Protein AF-A0A958XFD0-F1 (afdb_monomer)

Radius of gyration: 16.68 Å; Cα contacts (8 Å, |Δi|>4): 26; chains: 1; bounding box: 38×34×44 Å

Foldseek 3Di:
DDDDDPVRDDDDDDPDCPCVVVVVCVVVCPVVVLVVVVVPDPDDQPDADPDDGGPVLVVVLVVVCVVQVVQQVVCVVVVPPDGDDDDPVSVVSPD

Secondary structure (DSSP, 8-state):
-PPPPGGG---PPPSSSTTHHHHHHHHHTHHHHHHHHHTT--S-TT---SSS--HHHHHHHHHHHHHHHHHHHHHHHHT-SSPPPP-TT-GGGT-

pLDDT: mean 86.99, std 9.72, range [58.16, 98.19]

Sequence (95 aa):
MKRTKWFERQFPAIADNGLFPGILERLEGTPARLNGKFEKFQVNVLVRPEEGWSLHKEIGHLLDLEPLWFARAKQIMEGEQDLIPADLSNKKTHE

Structure (mmCIF, N/CA/C/O backbone):
data_AF-A0A958XFD0-F1
#
_entry.id   AF-A0A958XFD0-F1
#
loop_
_atom_site.group_PDB
_atom_site.id
_atom_site.type_symbol
_atom_site.label_atom_id
_atom_site.label_alt_id
_atom_site.label_comp_id
_atom_site.label_asym_id
_atom_site.label_entity_id
_atom_site.label_seq_id
_atom_site.pdbx_PDB_ins_code
_atom_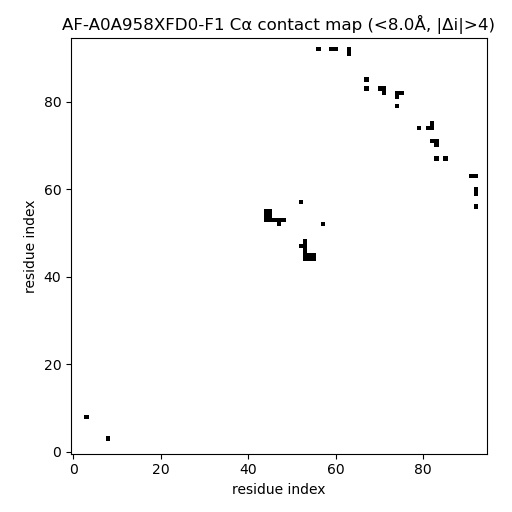site.Cartn_x
_atom_site.Cartn_y
_atom_site.Cartn_z
_atom_site.occupancy
_atom_site.B_iso_or_equiv
_atom_site.auth_seq_id
_atom_site.auth_comp_id
_atom_site.auth_asym_id
_atom_site.auth_atom_id
_atom_site.pdbx_PDB_model_num
ATOM 1 N N . MET A 1 1 ? 13.128 18.110 -6.234 1.00 79.00 1 MET A N 1
ATOM 2 C CA . MET A 1 1 ? 12.312 18.192 -4.997 1.00 79.00 1 MET A CA 1
ATOM 3 C C . MET A 1 1 ? 12.841 17.202 -3.973 1.00 79.00 1 MET A C 1
ATOM 5 O O . MET A 1 1 ? 13.041 16.047 -4.330 1.00 79.00 1 MET A O 1
ATOM 9 N N . LYS A 1 2 ? 13.043 17.630 -2.722 1.00 88.56 2 LYS A N 1
ATOM 10 C CA . LYS A 1 2 ? 13.339 16.725 -1.600 1.00 88.56 2 LYS A CA 1
ATOM 11 C C . LYS A 1 2 ? 12.069 15.939 -1.251 1.00 88.56 2 LYS A C 1
ATOM 13 O O . LYS A 1 2 ? 11.011 16.542 -1.106 1.00 88.56 2 LYS A O 1
ATOM 18 N N . ARG A 1 3 ? 12.156 14.610 -1.159 1.00 89.25 3 ARG A N 1
ATOM 19 C CA . ARG A 1 3 ? 11.033 13.738 -0.771 1.00 89.25 3 ARG A CA 1
ATOM 20 C C . ARG A 1 3 ? 11.172 13.357 0.704 1.00 89.25 3 ARG A C 1
ATOM 22 O O . ARG A 1 3 ? 12.258 12.969 1.121 1.00 89.25 3 ARG A O 1
ATOM 29 N N . THR A 1 4 ? 10.090 13.446 1.474 1.00 94.19 4 THR A N 1
ATOM 30 C CA . THR A 1 4 ? 10.037 12.941 2.858 1.00 94.19 4 THR A CA 1
ATOM 31 C C . THR A 1 4 ? 10.083 11.416 2.852 1.00 94.19 4 THR A C 1
ATOM 33 O O . THR A 1 4 ? 9.340 10.791 2.079 1.00 94.19 4 THR A O 1
ATOM 36 N N . LYS A 1 5 ? 10.934 10.816 3.697 1.00 92.31 5 LYS A N 1
ATOM 3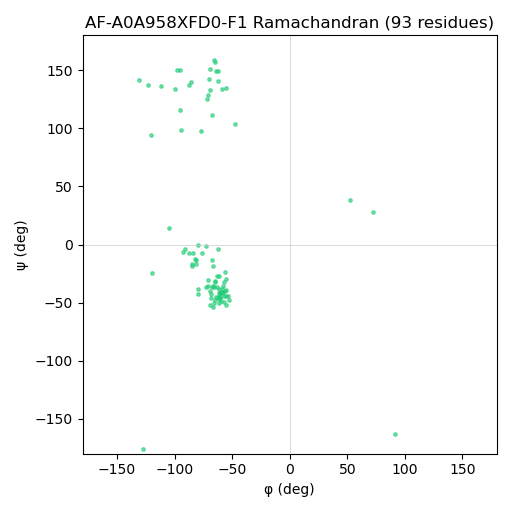7 C CA . LYS A 1 5 ? 11.000 9.353 3.825 1.00 92.31 5 LYS A CA 1
ATOM 38 C C . LYS A 1 5 ? 9.668 8.813 4.326 1.00 92.31 5 LYS A 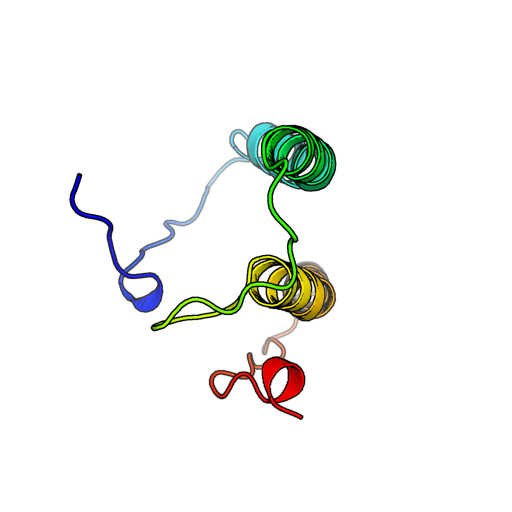C 1
ATOM 40 O O . LYS A 1 5 ? 8.968 9.491 5.069 1.00 92.31 5 LYS A O 1
ATOM 45 N N . TRP A 1 6 ? 9.324 7.590 3.933 1.00 87.19 6 TRP A N 1
ATOM 46 C CA . TRP A 1 6 ? 8.024 6.993 4.249 1.00 87.19 6 TRP A CA 1
ATOM 47 C C . TRP A 1 6 ? 7.715 6.982 5.753 1.00 87.19 6 TRP A C 1
ATOM 49 O O . TRP A 1 6 ? 6.697 7.531 6.157 1.00 87.19 6 TRP A O 1
ATOM 59 N N . PHE A 1 7 ? 8.635 6.468 6.575 1.00 90.06 7 PHE A N 1
ATOM 60 C CA . PHE A 1 7 ? 8.493 6.417 8.039 1.00 90.06 7 PHE A CA 1
ATOM 61 C C . PHE A 1 7 ? 8.524 7.786 8.731 1.00 90.06 7 PHE A C 1
ATOM 63 O O . PHE A 1 7 ? 8.175 7.888 9.899 1.00 90.06 7 PHE A O 1
ATOM 70 N N . GLU A 1 8 ? 8.938 8.838 8.025 1.00 95.50 8 GLU A N 1
ATOM 71 C CA . GLU A 1 8 ? 8.935 10.210 8.539 1.00 95.50 8 GLU A CA 1
ATOM 72 C C . GLU A 1 8 ? 7.627 10.946 8.176 1.00 95.50 8 GLU A C 1
ATOM 74 O O . GLU A 1 8 ? 7.407 12.073 8.623 1.00 95.50 8 GLU A O 1
ATOM 79 N N . ARG A 1 9 ? 6.746 10.346 7.357 1.00 93.94 9 ARG A N 1
ATOM 80 C CA . ARG A 1 9 ? 5.467 10.960 6.971 1.00 93.94 9 ARG A CA 1
ATOM 81 C C . ARG A 1 9 ? 4.502 11.000 8.149 1.00 93.94 9 ARG A C 1
ATOM 83 O O . ARG A 1 9 ? 4.402 10.055 8.919 1.00 93.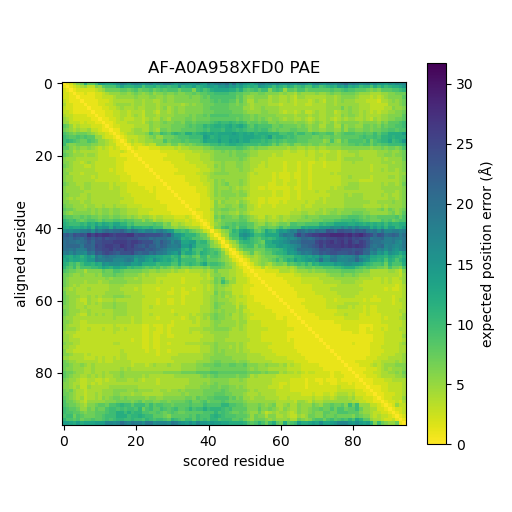94 9 ARG A O 1
ATOM 90 N N . GLN A 1 10 ? 3.751 12.093 8.223 1.00 92.75 10 GLN A N 1
ATOM 91 C CA . GLN A 1 10 ? 2.680 12.295 9.191 1.00 92.75 10 GLN A CA 1
ATOM 92 C C . GLN A 1 10 ? 1.341 12.305 8.454 1.00 92.75 10 GLN A C 1
ATOM 94 O O . GLN A 1 10 ? 1.223 12.929 7.397 1.00 92.75 10 GLN A O 1
ATOM 99 N N . PHE A 1 11 ? 0.347 11.618 9.014 1.00 87.88 11 PHE A N 1
ATOM 100 C CA . PHE A 1 11 ? -1.006 11.529 8.470 1.00 87.88 11 PHE A CA 1
ATOM 101 C C . PHE A 1 11 ? -1.977 12.082 9.519 1.00 87.88 11 PHE A C 1
ATOM 103 O O . PHE A 1 11 ? -2.338 11.355 10.444 1.00 87.88 11 PHE A O 1
ATOM 110 N N . PRO A 1 12 ? -2.341 13.376 9.449 1.00 89.19 12 PRO A N 1
ATOM 111 C CA . PRO A 1 12 ? -3.297 13.945 10.390 1.00 89.19 12 PRO A CA 1
ATOM 112 C C . PRO A 1 12 ? -4.664 13.271 10.229 1.00 89.19 12 PRO A C 1
ATOM 114 O O . PRO A 1 12 ? -5.028 12.850 9.129 1.00 89.19 12 PRO A O 1
ATOM 117 N N . ALA A 1 13 ? -5.423 13.189 11.323 1.00 85.75 13 ALA A N 1
ATOM 118 C CA . ALA A 1 13 ? -6.791 12.691 11.279 1.00 85.75 13 ALA A CA 1
ATOM 119 C C . ALA A 1 13 ? -7.638 13.554 10.330 1.00 85.75 13 ALA A C 1
ATOM 121 O O . ALA A 1 13 ? -7.578 14.785 10.373 1.00 85.75 13 ALA A O 1
ATOM 122 N N . ILE A 1 14 ? -8.420 12.899 9.476 1.00 85.38 14 ILE A N 1
ATOM 123 C CA . ILE A 1 14 ? -9.345 13.562 8.558 1.00 85.38 14 ILE A CA 1
ATOM 124 C C . ILE A 1 14 ? -10.707 13.570 9.253 1.00 85.38 14 ILE A C 1
ATOM 126 O O . ILE A 1 14 ? -11.248 12.514 9.568 1.00 85.38 14 ILE A O 1
ATOM 130 N N . ALA A 1 15 ? -11.215 14.764 9.557 1.00 87.00 15 ALA A N 1
ATOM 131 C CA . ALA A 1 15 ? -12.455 14.944 10.315 1.00 87.00 15 ALA A CA 1
ATOM 132 C C . ALA A 1 15 ? -13.723 14.821 9.450 1.00 87.00 15 ALA A C 1
ATOM 134 O O . ALA A 1 15 ? -14.826 14.736 9.982 1.00 87.00 15 ALA A O 1
ATOM 135 N N . ASP A 1 16 ? -13.565 14.823 8.127 1.00 90.31 16 ASP A N 1
ATOM 136 C CA . ASP A 1 16 ? -14.633 14.667 7.147 1.00 90.31 16 ASP A CA 1
ATOM 137 C C . ASP A 1 16 ? -14.306 13.547 6.144 1.00 90.31 16 ASP A C 1
ATOM 139 O O . ASP A 1 16 ? -13.301 12.843 6.251 1.00 90.31 16 ASP A O 1
ATOM 143 N N . ASN A 1 17 ? -15.174 13.365 5.154 1.00 85.75 17 ASN A N 1
ATOM 144 C CA . ASN A 1 17 ? -14.965 12.433 4.050 1.00 85.75 17 ASN A CA 1
ATOM 145 C C . ASN A 1 17 ? -14.589 13.136 2.733 1.00 85.75 17 ASN A C 1
ATOM 147 O O . ASN A 1 17 ? -14.610 12.498 1.680 1.00 85.75 17 ASN A O 1
ATOM 151 N N . GLY A 1 18 ? -14.217 14.420 2.758 1.00 88.56 18 GLY A N 1
ATOM 152 C CA . GLY A 1 18 ? -13.983 15.221 1.553 1.00 88.56 18 GLY A CA 1
ATOM 153 C C . GLY A 1 18 ? -12.825 14.706 0.693 1.00 88.56 18 GLY A C 1
ATOM 154 O O . GLY A 1 18 ? -12.833 14.855 -0.527 1.00 88.56 18 GLY A O 1
ATOM 155 N N . LEU A 1 19 ? -11.848 14.035 1.311 1.00 89.06 19 LEU A N 1
ATOM 156 C CA . LEU A 1 19 ? -10.712 13.424 0.613 1.00 89.06 19 LEU A CA 1
ATOM 157 C C . LEU A 1 19 ? -11.009 12.023 0.064 1.00 89.06 19 LEU A C 1
ATOM 159 O O . LEU A 1 19 ? -10.267 11.537 -0.792 1.00 89.06 19 LEU A O 1
ATOM 163 N N . PHE A 1 20 ? -12.069 11.364 0.541 1.00 89.62 20 PHE A N 1
ATOM 164 C CA . PHE A 1 20 ? -12.338 9.962 0.230 1.00 89.62 20 PHE A CA 1
ATOM 165 C C . PHE A 1 20 ? -12.545 9.701 -1.272 1.00 89.62 20 PHE A C 1
ATOM 167 O O . PHE A 1 20 ? -11.866 8.811 -1.789 1.00 89.62 20 PHE A O 1
ATOM 174 N N . PRO A 1 21 ? -13.352 10.490 -2.017 1.00 94.12 21 PRO A N 1
ATOM 175 C CA . PRO A 1 21 ? -13.514 10.281 -3.458 1.00 94.12 21 PRO A CA 1
ATOM 176 C C . PRO A 1 21 ? -12.185 10.355 -4.220 1.00 94.12 21 PRO A C 1
ATOM 178 O O . PRO A 1 21 ? -11.906 9.514 -5.069 1.00 94.12 21 PRO A O 1
ATOM 181 N N . GLY A 1 22 ? -11.320 11.310 -3.862 1.00 94.56 22 GLY A N 1
ATOM 182 C CA . GLY A 1 22 ? -10.011 11.466 -4.497 1.00 94.56 22 GLY A CA 1
ATOM 183 C C . GLY A 1 22 ? -9.024 10.350 -4.143 1.00 94.56 22 GLY A C 1
ATOM 184 O O . GLY A 1 22 ? -8.169 10.000 -4.955 1.00 94.56 22 GLY A O 1
ATOM 185 N N . ILE A 1 23 ? -9.118 9.765 -2.946 1.00 90.75 23 ILE A N 1
ATOM 186 C CA . ILE A 1 23 ? -8.333 8.576 -2.581 1.00 90.75 23 ILE A CA 1
ATOM 187 C C . ILE A 1 23 ? -8.807 7.373 -3.399 1.00 90.75 23 ILE A C 1
ATOM 189 O O . ILE A 1 23 ? -7.970 6.667 -3.963 1.00 90.75 23 ILE A O 1
ATOM 193 N N . LEU A 1 24 ? -10.123 7.177 -3.505 1.00 93.06 24 LEU A N 1
ATOM 194 C CA . LEU A 1 24 ? -10.718 6.071 -4.248 1.00 93.06 24 LEU A CA 1
ATOM 195 C C . LEU A 1 24 ? -10.347 6.129 -5.735 1.00 93.06 24 LEU A C 1
ATOM 197 O O . LEU A 1 24 ? -9.768 5.178 -6.249 1.00 93.06 24 LEU A O 1
ATOM 201 N N . GLU A 1 25 ? -10.529 7.278 -6.390 1.00 96.88 25 GLU A N 1
ATOM 202 C CA . GLU A 1 25 ? -10.143 7.480 -7.797 1.00 96.88 25 GLU A CA 1
ATOM 203 C C . GLU A 1 25 ? -8.637 7.225 -8.022 1.00 96.88 25 GLU A C 1
ATOM 205 O O . GLU A 1 25 ? -8.182 6.695 -9.049 1.00 96.88 25 GLU A O 1
ATOM 210 N N . ARG A 1 26 ? -7.806 7.588 -7.036 1.00 94.50 26 ARG A N 1
ATOM 211 C CA . ARG A 1 26 ? -6.366 7.332 -7.096 1.00 94.50 26 ARG A CA 1
ATOM 212 C C . ARG A 1 26 ? -6.030 5.849 -6.979 1.00 94.50 26 ARG A C 1
ATOM 214 O O . ARG A 1 26 ? -5.138 5.400 -7.701 1.00 94.50 26 ARG A O 1
ATOM 221 N N . LEU A 1 27 ? -6.722 5.107 -6.121 1.00 92.75 27 LEU A N 1
ATOM 222 C CA . LEU A 1 27 ? -6.560 3.660 -6.007 1.00 92.75 27 LEU A CA 1
ATOM 223 C C . LEU A 1 27 ? -7.039 2.968 -7.289 1.00 92.75 27 LEU A C 1
ATOM 225 O O . LEU A 1 27 ? -6.237 2.302 -7.943 1.00 92.75 27 LEU A O 1
ATOM 229 N N . GLU A 1 28 ? -8.273 3.237 -7.717 1.00 94.19 28 GLU A N 1
ATOM 230 C CA . GLU A 1 28 ? -8.901 2.638 -8.903 1.00 94.19 28 GLU A CA 1
ATOM 231 C C . GLU A 1 28 ? -8.122 2.905 -10.194 1.00 94.19 28 GLU A C 1
ATOM 233 O O . GLU A 1 28 ? -7.973 2.022 -11.034 1.00 94.19 28 GLU A O 1
ATOM 238 N N . GLY A 1 29 ? -7.560 4.105 -10.359 1.00 96.00 29 GLY A N 1
ATOM 239 C CA . GLY A 1 29 ? -6.773 4.436 -11.548 1.00 96.00 29 GLY A CA 1
ATOM 240 C C . GLY A 1 29 ? -5.332 3.903 -11.536 1.00 96.00 29 GLY A C 1
ATOM 241 O O . GLY A 1 29 ? -4.579 4.181 -12.473 1.00 96.00 29 GLY A O 1
ATOM 242 N N . THR A 1 30 ? -4.889 3.198 -10.487 1.00 92.69 30 THR A N 1
ATOM 243 C CA . THR A 1 30 ? -3.511 2.672 -10.395 1.00 92.69 30 THR A CA 1
ATOM 244 C C . THR A 1 30 ? -3.171 1.703 -11.533 1.00 92.69 30 THR A C 1
ATOM 246 O O . THR A 1 30 ? -2.154 1.942 -12.193 1.00 92.69 30 THR A O 1
ATOM 249 N N . PRO A 1 31 ? -4.004 0.695 -11.865 1.00 91.38 31 PRO A N 1
ATOM 250 C CA . PRO A 1 31 ? -3.716 -0.233 -12.959 1.00 91.38 31 PRO A CA 1
ATOM 251 C C . PRO A 1 31 ? -3.584 0.471 -14.316 1.00 91.38 31 PRO A C 1
ATOM 253 O O . PRO A 1 31 ? -2.612 0.257 -15.036 1.00 91.38 31 PRO A O 1
ATOM 256 N N . ALA A 1 32 ? -4.499 1.393 -14.638 1.00 93.50 32 ALA A N 1
ATOM 257 C CA . ALA A 1 32 ? -4.450 2.153 -15.890 1.00 93.50 32 ALA A CA 1
ATOM 258 C C . ALA A 1 32 ? -3.174 3.009 -15.999 1.00 93.50 32 ALA A C 1
ATOM 260 O O . ALA A 1 32 ? -2.525 3.051 -17.046 1.00 93.50 32 ALA A O 1
ATOM 261 N N . ARG A 1 33 ? -2.766 3.657 -14.898 1.00 92.00 33 ARG A N 1
ATOM 262 C CA . ARG A 1 33 ? -1.518 4.434 -14.838 1.00 92.00 33 ARG A CA 1
ATOM 263 C C . ARG A 1 33 ? -0.274 3.559 -14.967 1.00 92.00 33 ARG A C 1
ATOM 265 O O . ARG A 1 33 ? 0.704 4.021 -15.553 1.00 92.00 33 ARG A O 1
ATOM 272 N N . LEU A 1 34 ? -0.284 2.344 -14.418 1.00 88.69 34 LEU A N 1
ATOM 273 C CA . LEU A 1 34 ? 0.808 1.385 -14.587 1.00 88.69 34 LEU A CA 1
ATOM 274 C C . LEU A 1 34 ? 0.916 0.953 -16.053 1.00 88.69 34 LEU A C 1
ATOM 276 O O . LEU A 1 34 ? 1.988 1.107 -16.635 1.00 88.69 34 LEU A O 1
ATOM 280 N N . ASN A 1 35 ? -0.189 0.542 -16.678 1.00 87.75 35 ASN A N 1
ATOM 281 C CA . ASN A 1 35 ? -0.214 0.133 -18.088 1.00 87.75 35 ASN A CA 1
ATOM 282 C C . ASN A 1 35 ? 0.301 1.241 -19.017 1.00 87.75 35 ASN A C 1
ATOM 284 O O . ASN A 1 35 ? 1.241 1.028 -19.779 1.00 87.75 35 ASN A O 1
ATOM 288 N N . GLY A 1 36 ? -0.207 2.469 -18.866 1.00 89.69 36 GLY A N 1
ATOM 289 C CA . GLY A 1 36 ? 0.246 3.601 -19.681 1.00 89.69 36 GLY A CA 1
ATOM 290 C C . GLY A 1 36 ? 1.699 4.030 -19.424 1.00 89.69 36 GLY A C 1
ATOM 291 O O . GLY A 1 36 ? 2.292 4.737 -20.241 1.00 89.69 36 GLY A O 1
ATOM 292 N N . LYS A 1 37 ? 2.302 3.642 -18.290 1.00 85.31 37 LYS A N 1
ATOM 293 C CA . LYS A 1 37 ? 3.748 3.798 -18.063 1.00 85.31 37 LYS A CA 1
ATOM 294 C C . LYS A 1 37 ? 4.527 2.697 -18.772 1.00 85.31 37 LYS A C 1
ATOM 296 O O . LYS A 1 37 ? 5.540 3.011 -19.385 1.00 85.31 37 LYS A O 1
ATOM 301 N N . PHE A 1 38 ? 4.053 1.456 -18.710 1.00 79.31 38 PHE A N 1
A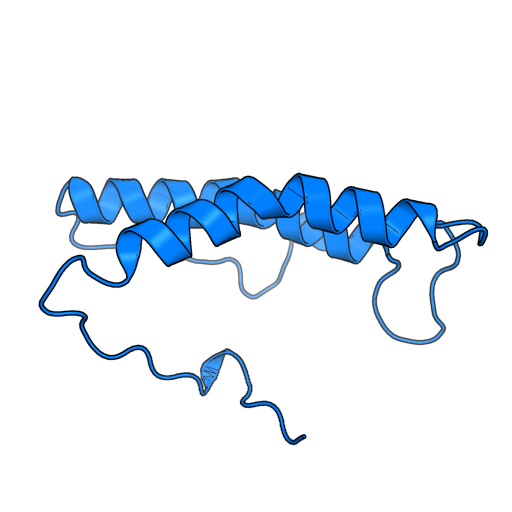TOM 302 C CA . PHE A 1 38 ? 4.692 0.302 -19.338 1.00 79.31 38 PHE A CA 1
ATOM 303 C C . PHE A 1 38 ? 4.782 0.391 -20.849 1.00 79.31 38 PHE A C 1
ATOM 305 O O . PHE A 1 38 ? 5.852 0.145 -21.392 1.00 79.31 38 PHE A O 1
ATOM 312 N N . GLU A 1 39 ? 3.701 0.791 -21.517 1.00 81.31 39 GLU A N 1
ATOM 313 C CA . GLU A 1 39 ? 3.660 0.904 -22.983 1.00 81.31 39 GLU A CA 1
ATOM 314 C C . GLU A 1 39 ? 4.758 1.824 -23.542 1.00 81.31 39 GLU A C 1
ATOM 316 O O . GLU A 1 39 ? 5.170 1.694 -24.692 1.00 81.31 39 GLU A O 1
ATOM 321 N N . LYS A 1 40 ? 5.270 2.747 -22.718 1.00 78.00 40 LYS A N 1
ATOM 322 C CA . LYS A 1 40 ? 6.337 3.684 -23.092 1.00 78.00 40 LYS A CA 1
ATOM 323 C C . LYS A 1 40 ? 7.736 3.075 -23.017 1.00 78.00 40 LYS A C 1
ATOM 325 O O . LYS A 1 40 ? 8.668 3.649 -23.576 1.00 78.00 40 LYS A O 1
ATOM 330 N N . PHE A 1 41 ? 7.908 1.946 -22.334 1.00 72.94 41 PHE A N 1
ATOM 331 C CA . PHE A 1 41 ? 9.188 1.257 -22.239 1.00 72.94 41 PHE A CA 1
ATOM 332 C C . PHE A 1 41 ? 9.257 0.166 -23.318 1.00 72.94 41 PHE A C 1
ATOM 334 O O . PHE A 1 41 ? 8.762 -0.937 -23.134 1.00 72.94 41 PHE A O 1
ATOM 341 N N . GLN A 1 42 ? 9.926 0.458 -24.441 1.00 61.09 42 GLN A N 1
ATOM 342 C CA . GLN A 1 42 ? 10.283 -0.545 -25.468 1.00 61.09 42 GLN A CA 1
ATOM 343 C C . GLN A 1 42 ? 11.416 -1.492 -2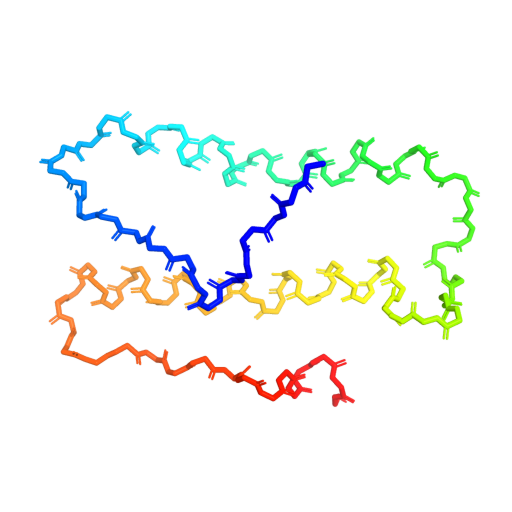5.019 1.00 61.09 42 GLN A C 1
ATOM 345 O O . GLN A 1 42 ? 11.855 -2.362 -25.767 1.00 61.09 42 GLN A O 1
ATOM 350 N N . VAL A 1 43 ? 11.946 -1.283 -23.813 1.00 58.16 43 VAL A N 1
ATOM 351 C CA . VAL A 1 43 ? 13.124 -1.974 -23.293 1.00 58.16 43 VAL A CA 1
ATOM 352 C C . VAL A 1 43 ? 12.692 -3.264 -22.618 1.00 58.16 43 VAL A C 1
ATOM 354 O O . VAL A 1 43 ? 11.723 -3.278 -21.863 1.00 58.16 43 VAL A O 1
ATOM 357 N N . ASN A 1 44 ? 13.448 -4.332 -22.873 1.00 60.31 44 ASN A N 1
ATOM 358 C CA . ASN A 1 44 ? 13.293 -5.632 -22.241 1.00 60.31 44 ASN A CA 1
ATOM 359 C C . ASN A 1 44 ? 13.170 -5.455 -20.716 1.00 60.31 44 ASN A C 1
ATOM 361 O O . ASN A 1 44 ? 14.141 -5.173 -20.017 1.00 60.31 44 ASN A O 1
ATOM 365 N N . VAL A 1 45 ? 11.944 -5.585 -20.214 1.00 59.22 45 VAL A N 1
ATOM 366 C CA . VAL A 1 45 ? 11.497 -5.280 -18.841 1.00 59.22 45 VAL A CA 1
ATOM 367 C C . VAL A 1 45 ? 12.207 -6.168 -17.787 1.00 59.22 45 VAL A C 1
ATOM 369 O O . VAL A 1 45 ? 12.041 -6.022 -16.575 1.00 59.22 45 VAL A O 1
ATOM 372 N N . LEU A 1 46 ? 13.029 -7.105 -18.263 1.00 58.69 46 LEU A N 1
ATOM 373 C CA . LEU A 1 46 ? 13.870 -8.029 -17.514 1.00 58.69 46 LEU A CA 1
ATOM 374 C C . LEU A 1 46 ? 15.262 -7.471 -17.169 1.00 58.69 46 LEU A C 1
ATOM 376 O O . LEU A 1 46 ? 15.986 -8.123 -16.418 1.00 58.69 46 LEU A O 1
ATOM 380 N N . VAL A 1 47 ? 15.664 -6.300 -17.683 1.00 64.75 47 VAL A N 1
ATOM 381 C CA . VAL A 1 47 ? 16.974 -5.721 -17.340 1.00 64.75 47 VAL A CA 1
ATOM 382 C C . VAL A 1 47 ? 16.974 -5.316 -15.867 1.00 64.75 47 VAL A C 1
ATOM 384 O O . VAL A 1 47 ? 16.277 -4.392 -15.444 1.00 64.75 47 VAL A O 1
ATOM 387 N N . ARG A 1 48 ? 17.759 -6.044 -15.071 1.00 66.44 48 ARG A N 1
ATOM 388 C CA . ARG A 1 48 ? 18.048 -5.688 -13.687 1.00 66.44 48 ARG A CA 1
ATOM 389 C C . ARG A 1 48 ? 18.981 -4.470 -13.698 1.00 66.44 48 ARG A C 1
ATOM 391 O O . ARG A 1 48 ? 20.025 -4.548 -14.346 1.00 66.44 48 ARG A O 1
ATOM 398 N N . PRO A 1 49 ? 18.628 -3.365 -13.026 1.00 72.56 49 PRO A N 1
ATOM 399 C CA . PRO A 1 49 ? 19.551 -2.247 -12.881 1.00 72.56 49 PRO A CA 1
ATOM 400 C C . PRO A 1 49 ? 20.769 -2.670 -12.045 1.00 72.56 49 PRO A C 1
ATOM 402 O O . PRO A 1 49 ? 20.681 -3.612 -11.254 1.00 72.56 49 PRO A O 1
ATOM 405 N N . GLU A 1 50 ? 21.896 -1.970 -12.204 1.00 72.88 50 GLU A N 1
ATOM 406 C CA . GLU A 1 50 ? 23.092 -2.190 -11.370 1.00 72.88 50 GLU A CA 1
ATOM 407 C C . GLU A 1 50 ? 22.774 -2.017 -9.875 1.00 72.88 50 GLU A C 1
ATOM 409 O O . GLU A 1 50 ? 23.295 -2.751 -9.037 1.00 72.88 50 GLU A O 1
ATOM 414 N N . GLU A 1 51 ? 21.831 -1.126 -9.556 1.00 76.31 51 GLU A N 1
ATOM 415 C CA . GLU A 1 51 ? 21.295 -0.919 -8.214 1.00 76.31 51 GLU A CA 1
ATOM 416 C C . GLU A 1 51 ? 19.761 -0.905 -8.212 1.00 76.31 51 GLU A C 1
ATOM 418 O O . GLU A 1 51 ? 19.124 -0.328 -9.093 1.00 76.31 51 GLU A O 1
ATOM 423 N N . GLY A 1 52 ? 19.156 -1.500 -7.181 1.00 79.25 52 GLY A N 1
ATOM 424 C CA . GLY A 1 52 ? 17.703 -1.518 -6.990 1.00 79.25 52 GLY A CA 1
ATOM 425 C C . GLY A 1 52 ? 16.994 -2.729 -7.605 1.00 79.25 52 GLY A C 1
ATOM 426 O O . GLY A 1 52 ? 17.590 -3.780 -7.862 1.00 79.25 52 GLY A O 1
ATOM 427 N N . TRP A 1 53 ? 15.677 -2.612 -7.766 1.00 85.00 53 TRP A N 1
ATOM 428 C CA . TRP A 1 53 ? 14.821 -3.667 -8.303 1.00 85.00 53 TRP A CA 1
ATOM 429 C C . TRP A 1 53 ? 14.537 -3.453 -9.791 1.00 85.00 53 TRP A C 1
ATOM 431 O O . TRP A 1 53 ? 14.509 -2.331 -10.291 1.00 85.00 53 TRP A O 1
ATOM 441 N N . SER A 1 54 ? 14.324 -4.551 -10.519 1.00 83.88 54 SER A N 1
ATOM 442 C CA . SER A 1 54 ? 13.773 -4.464 -11.873 1.00 83.88 54 SER A CA 1
ATOM 443 C C . SER A 1 54 ? 12.341 -3.928 -11.820 1.00 83.88 54 SER A C 1
ATOM 445 O O . SER A 1 54 ? 11.658 -4.066 -10.804 1.00 83.88 54 SER A O 1
ATOM 447 N N . LEU A 1 55 ? 11.847 -3.385 -12.937 1.00 82.38 55 LEU A N 1
ATOM 448 C CA . LEU A 1 55 ? 10.477 -2.867 -13.020 1.00 82.38 55 LEU A CA 1
ATOM 449 C C . LEU A 1 55 ? 9.428 -3.924 -12.621 1.00 82.38 55 LEU A C 1
ATOM 451 O O . LEU A 1 55 ? 8.486 -3.619 -11.896 1.00 82.38 55 LEU A O 1
ATOM 455 N N . HIS A 1 56 ? 9.627 -5.184 -13.018 1.00 82.56 56 HIS A N 1
ATOM 456 C CA . HIS A 1 56 ? 8.769 -6.290 -12.586 1.00 82.56 56 HIS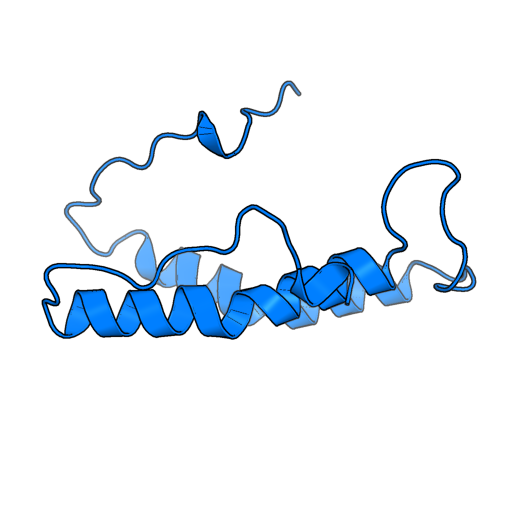 A CA 1
ATOM 457 C C . HIS A 1 56 ? 8.776 -6.496 -11.074 1.00 82.56 56 HIS A C 1
ATOM 459 O O . HIS A 1 56 ? 7.726 -6.740 -10.492 1.00 82.56 56 HIS A O 1
ATOM 465 N N . LYS A 1 57 ? 9.948 -6.407 -10.440 1.00 86.44 57 LYS A N 1
ATOM 466 C CA . LYS A 1 57 ? 10.083 -6.630 -9.002 1.00 86.44 57 LYS A CA 1
ATOM 467 C C . LYS A 1 57 ? 9.492 -5.474 -8.192 1.00 86.44 57 LYS A C 1
ATOM 469 O O . LYS A 1 57 ? 8.831 -5.729 -7.193 1.00 86.44 57 LYS A O 1
ATOM 474 N N . GLU A 1 58 ? 9.629 -4.237 -8.670 1.00 87.88 58 GLU A N 1
ATOM 475 C CA . GLU A 1 58 ? 8.921 -3.076 -8.110 1.00 87.88 58 GLU A CA 1
ATOM 476 C C . GLU A 1 58 ? 7.399 -3.281 -8.120 1.00 87.88 58 GLU A C 1
ATOM 478 O O . GLU A 1 58 ? 6.720 -3.022 -7.131 1.00 87.88 58 GLU A O 1
ATOM 483 N N . ILE A 1 59 ? 6.845 -3.794 -9.221 1.00 86.94 59 ILE A N 1
ATOM 484 C CA . ILE A 1 59 ? 5.393 -3.975 -9.352 1.00 86.94 59 ILE A CA 1
ATOM 485 C C . ILE A 1 59 ? 4.888 -5.216 -8.635 1.00 86.94 59 ILE A C 1
ATOM 487 O O . ILE A 1 59 ? 3.833 -5.156 -8.012 1.00 86.94 59 ILE A O 1
ATOM 491 N N . GLY A 1 60 ? 5.641 -6.314 -8.678 1.00 88.44 60 GLY A N 1
ATOM 492 C CA . GLY A 1 60 ? 5.357 -7.497 -7.872 1.00 88.44 60 GLY A CA 1
ATOM 493 C C . GLY A 1 60 ? 5.241 -7.123 -6.397 1.00 88.44 60 GLY A C 1
ATOM 494 O O . GLY A 1 60 ? 4.250 -7.461 -5.761 1.00 88.44 60 GLY A O 1
ATOM 495 N N . HIS A 1 61 ? 6.158 -6.288 -5.902 1.00 89.38 61 HIS A N 1
ATOM 496 C CA . HIS A 1 61 ? 6.082 -5.800 -4.531 1.00 89.38 61 HIS A CA 1
ATOM 497 C C . HIS A 1 61 ? 4.837 -4.941 -4.254 1.00 89.38 61 HIS A C 1
ATOM 499 O O . HIS A 1 61 ? 4.256 -5.047 -3.177 1.00 89.38 61 HIS A O 1
ATOM 505 N N . LEU A 1 62 ? 4.376 -4.117 -5.205 1.00 88.50 62 LEU A N 1
ATOM 506 C CA . LEU A 1 62 ? 3.102 -3.400 -5.041 1.00 88.50 62 LEU A CA 1
ATOM 507 C C . LEU A 1 62 ? 1.926 -4.375 -4.881 1.00 88.50 62 LEU A C 1
ATOM 509 O O . LEU A 1 62 ? 1.086 -4.166 -4.010 1.00 88.50 62 LEU A O 1
ATOM 513 N N . LEU A 1 63 ? 1.898 -5.453 -5.670 1.00 88.94 63 LEU A N 1
ATOM 514 C CA . LEU A 1 63 ? 0.871 -6.495 -5.568 1.00 88.94 63 LEU A CA 1
ATOM 515 C C . LEU A 1 63 ? 0.957 -7.262 -4.240 1.00 88.94 63 LEU A C 1
ATOM 517 O O . LEU A 1 63 ? -0.075 -7.575 -3.651 1.00 88.94 63 LEU A O 1
ATOM 521 N N . ASP A 1 64 ? 2.163 -7.507 -3.725 1.00 90.75 64 ASP A N 1
ATOM 522 C CA . ASP A 1 64 ? 2.368 -8.173 -2.431 1.00 90.75 64 ASP A CA 1
ATOM 523 C C . ASP A 1 64 ? 1.773 -7.393 -1.251 1.00 90.75 64 ASP A C 1
ATOM 525 O O . ASP A 1 64 ? 1.406 -7.991 -0.231 1.00 90.75 64 ASP A O 1
ATOM 529 N N . LEU A 1 65 ? 1.673 -6.066 -1.383 1.00 90.62 65 LEU A N 1
ATOM 530 C CA . LEU A 1 65 ? 1.118 -5.172 -0.368 1.00 90.62 65 LEU A CA 1
ATOM 531 C C . LEU A 1 65 ? -0.412 -5.056 -0.430 1.00 90.62 65 LEU A C 1
ATOM 533 O O . LEU A 1 65 ? -1.009 -4.652 0.573 1.00 90.62 65 LEU A O 1
ATOM 537 N N . GLU A 1 66 ? -1.053 -5.430 -1.546 1.00 91.88 66 GLU A N 1
ATOM 538 C CA . GLU A 1 66 ? -2.512 -5.336 -1.728 1.00 91.88 66 GLU A CA 1
ATOM 539 C C . GLU A 1 66 ? -3.309 -6.019 -0.596 1.00 91.88 66 GLU A C 1
ATOM 541 O O . GLU A 1 66 ? -4.180 -5.383 0.006 1.00 91.88 66 GLU A O 1
ATOM 546 N N . PRO A 1 67 ? -2.986 -7.267 -0.192 1.00 93.75 67 PRO A N 1
ATOM 547 C CA . PRO A 1 67 ? -3.715 -7.929 0.887 1.00 93.75 67 PRO A CA 1
ATOM 548 C C . PRO A 1 67 ? -3.550 -7.236 2.246 1.00 93.75 67 PRO A C 1
ATOM 550 O O . PRO A 1 67 ? -4.472 -7.260 3.060 1.00 93.75 67 PRO A O 1
ATOM 553 N N . LEU A 1 68 ? -2.387 -6.622 2.504 1.00 94.81 68 LEU A N 1
ATOM 554 C CA . LEU A 1 68 ? -2.060 -6.027 3.801 1.00 94.81 68 LEU A CA 1
ATOM 555 C C . LEU A 1 68 ? -2.908 -4.784 4.076 1.00 94.81 68 LEU A C 1
ATOM 557 O O . LEU A 1 68 ? -3.516 -4.681 5.142 1.00 94.81 68 LEU A O 1
ATOM 561 N N . TRP A 1 69 ? -2.950 -3.828 3.142 1.00 93.06 69 TRP A N 1
ATOM 562 C CA . TRP A 1 69 ? -3.716 -2.599 3.366 1.00 93.06 69 TRP A CA 1
ATOM 563 C C . TRP A 1 69 ? -5.220 -2.884 3.400 1.00 93.06 69 TRP A C 1
ATOM 565 O O . TRP A 1 69 ? -5.927 -2.300 4.221 1.00 93.06 69 TRP A O 1
ATOM 575 N N . PHE A 1 70 ? -5.699 -3.815 2.568 1.00 94.50 70 PHE A N 1
ATOM 576 C CA . PHE A 1 70 ? -7.116 -4.161 2.506 1.00 94.50 70 PHE A CA 1
ATOM 577 C C 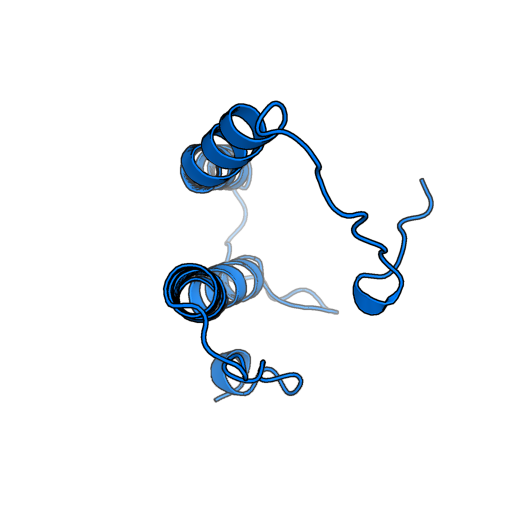. PHE A 1 70 ? -7.592 -4.862 3.779 1.00 94.50 70 PHE A C 1
ATOM 579 O O . PHE A 1 70 ? -8.644 -4.518 4.316 1.00 94.50 70 PHE A O 1
ATOM 586 N N . ALA A 1 71 ? -6.800 -5.798 4.311 1.00 97.25 71 ALA A N 1
ATOM 587 C CA . ALA A 1 71 ? -7.094 -6.423 5.596 1.00 97.25 71 ALA A CA 1
ATOM 588 C C . ALA A 1 71 ? -7.131 -5.382 6.723 1.00 97.25 71 ALA A C 1
ATOM 590 O O . ALA A 1 71 ? -8.101 -5.333 7.470 1.00 97.25 71 ALA A O 1
ATOM 591 N N . ARG A 1 72 ? -6.149 -4.474 6.789 1.00 97.00 72 ARG A N 1
ATOM 592 C CA . ARG A 1 72 ? -6.137 -3.405 7.801 1.00 97.00 72 ARG A CA 1
ATOM 593 C C . ARG A 1 72 ? -7.339 -2.472 7.701 1.00 97.00 72 ARG A C 1
ATOM 595 O O . ARG A 1 72 ? -7.874 -2.074 8.728 1.00 97.00 72 ARG A O 1
ATOM 602 N N . ALA A 1 73 ? -7.782 -2.137 6.490 1.00 94.12 73 ALA A N 1
ATOM 603 C CA . ALA A 1 73 ? -8.993 -1.344 6.302 1.00 94.12 73 ALA A CA 1
ATOM 604 C C . ALA A 1 73 ? -10.220 -2.040 6.916 1.00 94.12 73 ALA A C 1
ATOM 606 O O . ALA A 1 73 ? -10.999 -1.389 7.607 1.00 94.12 73 ALA A O 1
ATOM 607 N N . LYS A 1 74 ? -10.351 -3.362 6.740 1.00 97.25 74 LYS A N 1
ATOM 608 C CA . LYS A 1 74 ? -11.421 -4.150 7.373 1.00 97.25 74 LYS A CA 1
ATOM 609 C C . LYS A 1 74 ? -11.305 -4.181 8.893 1.00 97.25 74 LYS A C 1
ATOM 611 O O . LYS A 1 74 ? -12.281 -3.867 9.556 1.00 97.25 74 LYS A O 1
ATOM 616 N N . GLN A 1 75 ? -10.116 -4.454 9.429 1.00 98.06 75 GLN A N 1
ATOM 617 C CA . GLN A 1 75 ? -9.875 -4.463 10.877 1.00 98.06 75 GLN A CA 1
ATOM 618 C C . GLN A 1 75 ? -10.251 -3.119 11.526 1.00 98.06 75 GLN A C 1
ATOM 620 O O . GLN A 1 75 ? -10.869 -3.085 12.586 1.00 98.06 75 GLN A O 1
ATOM 625 N N . ILE A 1 76 ? -9.950 -1.999 10.854 1.00 94.50 76 ILE A N 1
ATOM 626 C CA . ILE A 1 76 ? -10.367 -0.659 11.299 1.00 94.50 76 ILE A CA 1
ATOM 627 C C . ILE A 1 76 ? -11.896 -0.521 11.280 1.00 94.50 76 ILE A C 1
ATOM 629 O O . ILE A 1 76 ? -12.470 0.001 12.233 1.00 94.50 76 ILE A O 1
ATOM 633 N N . MET A 1 77 ? -12.563 -0.979 10.216 1.00 95.12 77 MET A N 1
ATOM 634 C CA . MET A 1 77 ? -14.029 -0.941 10.109 1.00 95.12 77 MET A CA 1
ATOM 635 C C . MET A 1 77 ? -14.726 -1.828 11.149 1.00 95.12 77 MET A C 1
ATOM 637 O O . MET A 1 77 ? -15.824 -1.500 11.591 1.00 95.12 77 MET A O 1
ATOM 641 N N . GLU A 1 78 ? -14.093 -2.931 11.541 1.00 97.94 78 GLU A N 1
ATOM 642 C CA . GLU A 1 78 ? -14.581 -3.878 12.549 1.00 97.94 78 GLU A CA 1
ATOM 643 C C . GLU A 1 78 ? -14.236 -3.444 13.985 1.00 97.94 78 GLU A C 1
ATOM 645 O O . GLU A 1 78 ? -14.734 -4.028 14.946 1.00 97.94 78 GLU A O 1
ATOM 650 N N . GLY A 1 79 ? -13.440 -2.381 14.146 1.00 97.19 79 GLY A N 1
ATOM 651 C CA . GLY A 1 79 ? -13.050 -1.852 15.451 1.00 97.19 79 GLY A CA 1
ATOM 652 C C . GLY A 1 79 ? -12.054 -2.743 16.193 1.00 97.19 79 GLY A C 1
ATOM 653 O O . GLY A 1 79 ? -12.043 -2.749 17.426 1.00 97.19 79 GLY A O 1
ATOM 654 N N . GLU A 1 80 ? -11.232 -3.505 15.468 1.00 98.19 80 GLU A N 1
ATOM 655 C CA . GLU A 1 80 ? -10.179 -4.316 16.075 1.00 98.19 80 GLU A CA 1
ATOM 656 C C . GLU A 1 80 ? -9.157 -3.439 16.811 1.00 98.19 80 GLU A C 1
ATOM 658 O O . GLU A 1 80 ? -8.782 -2.357 16.353 1.00 98.19 80 GLU A O 1
ATOM 663 N N . GLN A 1 81 ? -8.692 -3.922 17.967 1.00 96.75 81 GLN A N 1
ATOM 664 C CA . GLN A 1 81 ? -7.716 -3.203 18.791 1.00 96.75 81 GLN A CA 1
ATOM 665 C C . GLN A 1 81 ? -6.324 -3.183 18.153 1.00 96.75 81 GLN A C 1
ATOM 667 O O . GLN A 1 81 ? -5.620 -2.179 18.246 1.00 96.75 81 GLN A O 1
ATOM 672 N N . ASP A 1 82 ? -5.957 -4.275 17.481 1.00 96.62 82 ASP A N 1
ATOM 673 C CA . ASP A 1 82 ? -4.647 -4.474 16.876 1.00 96.62 82 ASP A CA 1
ATOM 674 C C . ASP A 1 82 ? -4.782 -4.767 15.382 1.00 96.62 82 ASP A C 1
ATOM 676 O O . ASP A 1 82 ? -5.621 -5.551 14.946 1.00 96.62 82 ASP A O 1
ATOM 680 N N . LEU A 1 83 ? -3.909 -4.158 14.581 1.00 96.88 83 LEU A N 1
ATOM 681 C CA . LEU A 1 83 ? -3.849 -4.394 13.141 1.00 96.88 83 LEU A CA 1
ATOM 682 C C . LEU A 1 83 ? -2.794 -5.449 12.811 1.00 96.88 83 LEU A C 1
ATOM 684 O O . LEU A 1 83 ? -1.750 -5.514 13.464 1.00 96.88 83 LEU A O 1
ATOM 688 N N . ILE A 1 84 ? -3.000 -6.215 11.735 1.00 96.44 84 ILE A N 1
ATOM 689 C CA . ILE A 1 84 ? -1.990 -7.175 11.279 1.00 96.44 84 ILE A CA 1
ATOM 690 C C . ILE A 1 84 ? -0.643 -6.468 11.032 1.00 96.44 84 ILE A C 1
ATOM 692 O O . ILE A 1 84 ? -0.608 -5.383 10.425 1.00 96.44 84 ILE A O 1
ATOM 696 N N . PRO A 1 85 ? 0.487 -7.032 11.495 1.00 94.25 85 PRO A N 1
ATOM 697 C CA . PRO A 1 85 ? 1.787 -6.394 11.354 1.00 94.25 85 PRO A CA 1
ATOM 698 C C . PRO A 1 85 ? 2.230 -6.370 9.889 1.00 94.25 85 PRO A C 1
ATOM 700 O O . PRO A 1 85 ? 1.871 -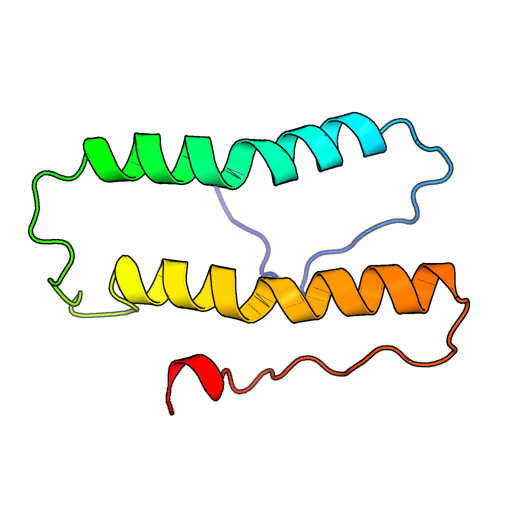7.229 9.087 1.00 94.25 85 PRO A O 1
ATOM 703 N N . ALA A 1 86 ? 3.027 -5.360 9.541 1.00 91.69 86 ALA A N 1
ATOM 704 C CA . ALA A 1 86 ? 3.675 -5.309 8.238 1.00 91.69 86 ALA A CA 1
ATOM 705 C C . ALA A 1 86 ? 4.983 -6.098 8.310 1.00 91.69 86 ALA A C 1
ATOM 707 O O . ALA A 1 86 ? 5.725 -5.972 9.286 1.00 91.69 86 ALA A O 1
ATOM 708 N N . ASP A 1 87 ? 5.295 -6.855 7.263 1.00 90.38 87 ASP A N 1
ATOM 709 C CA . ASP A 1 87 ? 6.619 -7.444 7.114 1.00 90.38 87 ASP A CA 1
ATOM 710 C C . ASP A 1 87 ? 7.613 -6.380 6.634 1.00 90.38 87 ASP A C 1
ATOM 712 O O . ASP A 1 87 ? 7.710 -6.085 5.446 1.00 90.38 87 ASP A O 1
ATOM 716 N N . LEU A 1 88 ? 8.369 -5.803 7.569 1.00 89.00 88 LEU A N 1
ATOM 717 C CA . LEU A 1 88 ? 9.407 -4.816 7.257 1.00 89.00 88 LEU A CA 1
ATOM 718 C C . LEU A 1 88 ? 10.689 -5.439 6.682 1.00 89.00 88 LEU A C 1
ATOM 720 O O . LEU A 1 88 ? 11.582 -4.702 6.265 1.00 89.00 88 LEU A O 1
ATOM 724 N N . SER A 1 89 ? 10.791 -6.772 6.658 1.00 87.94 89 SER A N 1
ATOM 725 C CA . SER A 1 89 ? 11.905 -7.489 6.031 1.00 87.94 89 SER A CA 1
ATOM 726 C C . SER A 1 89 ? 11.659 -7.836 4.561 1.00 87.94 89 SER A C 1
ATOM 728 O O . SER A 1 89 ? 12.579 -8.315 3.902 1.00 87.94 89 SER A O 1
ATOM 730 N N . ASN A 1 90 ? 10.465 -7.540 4.029 1.00 81.88 90 ASN A N 1
ATOM 731 C CA . ASN A 1 90 ? 10.081 -7.789 2.636 1.00 81.88 90 ASN A CA 1
ATOM 732 C C . ASN A 1 90 ? 10.331 -9.241 2.182 1.00 81.88 90 ASN A C 1
ATOM 734 O O . ASN A 1 90 ? 10.747 -9.464 1.045 1.00 81.88 90 ASN A O 1
ATOM 738 N N . LYS A 1 91 ? 10.088 -10.240 3.041 1.00 83.94 91 LYS A N 1
ATOM 739 C CA . LYS A 1 91 ? 10.410 -11.652 2.766 1.00 83.94 91 LYS A CA 1
ATOM 740 C C . LYS A 1 91 ? 9.778 -12.151 1.478 1.00 83.94 91 LYS A C 1
ATOM 742 O O . LYS A 1 91 ? 10.481 -12.722 0.657 1.00 83.94 91 LYS A O 1
ATOM 747 N N . LYS A 1 92 ? 8.501 -11.826 1.240 1.00 79.56 92 LYS A N 1
ATOM 748 C CA . LYS A 1 92 ? 7.783 -12.183 -0.001 1.00 79.56 92 LYS A CA 1
ATOM 749 C C . LYS A 1 92 ? 8.474 -11.711 -1.282 1.00 79.56 92 LYS A C 1
ATOM 751 O O . LYS A 1 92 ? 8.350 -12.344 -2.317 1.00 79.56 92 LYS A O 1
ATOM 756 N N . THR A 1 93 ? 9.210 -10.607 -1.217 1.00 77.50 93 THR A N 1
ATOM 757 C CA . THR A 1 93 ? 9.931 -10.055 -2.368 1.00 77.50 93 THR A CA 1
ATOM 758 C C . THR A 1 93 ? 11.270 -10.773 -2.616 1.00 77.50 93 THR A C 1
ATOM 760 O O . THR A 1 93 ? 11.928 -10.545 -3.641 1.00 77.50 93 THR A O 1
ATOM 763 N N . HIS A 1 94 ? 11.739 -11.581 -1.663 1.00 74.81 94 HIS A N 1
ATOM 764 C CA . HIS A 1 94 ? 13.065 -12.203 -1.650 1.00 74.81 94 HIS A CA 1
ATOM 765 C C . HIS A 1 94 ? 13.049 -13.739 -1.635 1.00 74.81 94 HIS A C 1
ATOM 767 O O . HIS A 1 94 ? 14.040 -14.320 -2.078 1.00 74.81 94 HIS A O 1
ATOM 773 N N . GLU A 1 95 ? 11.975 -14.358 -1.148 1.00 69.88 95 GLU A N 1
ATOM 774 C CA . GLU A 1 95 ? 11.728 -15.810 -1.088 1.00 69.88 95 GLU A CA 1
ATOM 775 C C . GLU A 1 95 ? 10.871 -16.281 -2.271 1.00 69.88 95 GLU A C 1
ATOM 777 O O . GLU A 1 95 ? 11.202 -17.349 -2.833 1.00 69.88 95 GLU A O 1
#

Mean predicted aligned error: 6.0 Å

Solvent-accessible surface area (backbone atoms only — not comparable to full-atom values): 6260 Å² total; per-residue (Å²): 132,91,76,82,55,76,92,74,62,84,81,77,88,73,94,67,67,84,62,51,64,62,50,48,55,54,58,70,45,42,63,61,55,50,50,66,53,50,77,71,53,90,60,72,65,80,59,63,49,99,68,79,67,24,67,57,53,56,51,50,49,54,58,69,46,52,64,57,58,54,51,40,54,48,38,59,76,71,64,52,92,72,69,82,81,80,73,88,80,47,54,87,80,76,112